Protein AF-A0A834YC60-F1 (afdb_monomer)

Mean predicted aligned error: 5.83 Å

Organism: Tetracentron sinense (NCBI:txid13715)

Sequence (106 aa):
MMAYKTVATVKKVQKFIHLLIHLTAFILGIVGIYAVFKFHKRQSLPDMYSLHSWIGMGTFCLFGLQWVFGFGYFWFPKATLSTRTMLLAWHVYWGRALLYMAVNLA

Solvent-accessible surface area (backbone atoms only — not comparable to full-atom values): 6051 Å² total; per-residue (Å²): 134,60,39,79,80,72,48,97,59,59,70,71,56,26,51,50,52,44,52,49,55,53,50,54,52,49,54,53,47,53,54,50,52,52,50,51,55,54,47,30,64,73,69,73,45,83,74,78,78,47,72,63,48,50,54,45,52,52,48,52,53,51,51,52,50,53,49,52,52,47,42,36,49,70,67,51,64,77,52,55,72,67,60,45,59,59,48,46,58,54,51,53,52,51,52,50,53,48,50,53,52,50,64,80,65,109

Foldseek 3Di:
DCLVPPDPDPPVVSLVVVLVVLVVVLVVVVVVVVVVVVVCVVVVHDPPPDPLSVLVVVLSVVSVVLSVVSCPDPPPDPDDPVVCVVVVVVSVVVVVVSVVSVVVSD

InterPro domains:
  IPR006593 Cytochrome b561/ferric reductase, transmembrane domain [PF03188] (1-103)
  IPR006593 Cytochrome b561/ferric reductase, transmembrane domain [PS50939] (1-106)
  IPR006593 Cytochrome b561/ferric reductase, transmembrane domain [SM00665] (1-103)
  IPR043205 Cytochrome b561/Cytochrome b reductase 1-like [PTHR10106] (1-103)

Radius of gyration: 16.37 Å; Cα contacts (8 Å, |Δi|>4): 52; chains: 1; bounding box: 42×26×40 Å

Secondary structure (DSSP, 8-state):
-THHHH--S-HHHHHHHHHHHHHHHHHHHHHHHHHHHHHHHHHTPPSS-SHHHHHHHHHHHHHHHHHHHHIIIIISS---HHHHHHHHHHHHHHHHHHHHHHHHT-

Structure (mmCIF, N/CA/C/O backbone):
data_AF-A0A834YC60-F1
#
_entry.id   AF-A0A834YC60-F1
#
loop_
_atom_site.group_PDB
_atom_site.id
_atom_site.type_symbol
_atom_site.label_atom_id
_atom_site.label_alt_id
_atom_site.label_comp_id
_atom_site.label_asym_id
_atom_site.label_entity_id
_atom_site.label_seq_id
_atom_site.pdbx_PDB_ins_code
_atom_site.Cartn_x
_atom_site.Cartn_y
_atom_site.Cartn_z
_atom_site.occupancy
_atom_site.B_iso_or_equiv
_atom_site.auth_seq_id
_atom_site.auth_comp_id
_atom_site.auth_asym_id
_atom_site.auth_atom_id
_atom_site.pdbx_PDB_model_num
ATOM 1 N N . MET A 1 1 ? 2.794 -10.117 -3.321 1.00 74.44 1 MET A N 1
ATOM 2 C CA . MET A 1 1 ? 4.268 -10.207 -3.137 1.00 74.44 1 MET A CA 1
ATOM 3 C C . MET A 1 1 ? 4.964 -11.268 -4.006 1.00 74.44 1 MET A C 1
ATOM 5 O O . MET A 1 1 ? 5.889 -10.907 -4.720 1.00 74.44 1 MET A O 1
ATOM 9 N N . MET A 1 2 ? 4.537 -12.539 -4.012 1.00 79.12 2 MET A N 1
ATOM 10 C CA . MET A 1 2 ? 5.264 -13.629 -4.705 1.00 79.12 2 MET A CA 1
ATOM 11 C C . MET A 1 2 ? 4.930 -13.816 -6.199 1.00 79.12 2 MET A C 1
ATOM 13 O O . MET A 1 2 ? 5.531 -14.669 -6.840 1.00 79.12 2 MET A O 1
ATOM 17 N N . ALA A 1 3 ? 4.048 -12.993 -6.781 1.00 73.69 3 ALA A N 1
ATOM 18 C CA . ALA A 1 3 ? 3.594 -13.121 -8.175 1.00 73.69 3 ALA A CA 1
ATOM 19 C C . ALA A 1 3 ? 4.739 -13.196 -9.209 1.00 73.69 3 ALA A C 1
ATOM 21 O O . ALA A 1 3 ? 4.645 -13.934 -10.183 1.00 73.69 3 ALA A O 1
ATOM 22 N N . TYR A 1 4 ? 5.851 -12.490 -8.970 1.00 71.88 4 TYR A N 1
ATOM 23 C CA . TYR A 1 4 ? 7.037 -12.519 -9.839 1.00 71.88 4 TYR A CA 1
ATOM 24 C C . TYR A 1 4 ? 7.831 -13.835 -9.788 1.00 71.88 4 TYR A C 1
ATOM 26 O O . TYR A 1 4 ? 8.667 -14.070 -10.656 1.00 71.88 4 TYR A O 1
ATOM 34 N N . LYS A 1 5 ? 7.603 -14.669 -8.767 1.00 77.12 5 LYS A N 1
ATOM 35 C CA . LYS A 1 5 ? 8.258 -15.972 -8.579 1.00 77.12 5 LYS A CA 1
ATOM 36 C C . LYS A 1 5 ? 7.315 -17.150 -8.828 1.00 77.12 5 LYS A C 1
ATOM 38 O O . LYS A 1 5 ? 7.788 -18.219 -9.179 1.00 77.12 5 LYS A O 1
ATOM 43 N N . THR A 1 6 ? 6.009 -16.966 -8.639 1.00 77.94 6 THR A N 1
ATOM 44 C CA . THR A 1 6 ? 5.018 -18.049 -8.736 1.00 77.94 6 THR A CA 1
ATOM 45 C C . THR A 1 6 ? 4.341 -18.136 -10.097 1.00 77.94 6 THR A C 1
ATOM 47 O O . THR A 1 6 ? 3.890 -19.208 -10.480 1.00 77.94 6 THR A O 1
ATOM 50 N N . VAL A 1 7 ? 4.261 -17.031 -10.844 1.00 77.69 7 VAL A N 1
ATOM 51 C CA . VAL A 1 7 ? 3.605 -17.012 -12.155 1.00 77.69 7 VAL A CA 1
ATOM 52 C C . VAL A 1 7 ? 4.665 -17.096 -13.252 1.00 77.69 7 VAL A C 1
ATOM 54 O O . VAL A 1 7 ? 5.380 -16.122 -13.488 1.00 77.69 7 VAL A O 1
ATOM 57 N N . ALA A 1 8 ? 4.751 -18.227 -13.955 1.00 79.94 8 ALA A N 1
ATOM 58 C CA . ALA A 1 8 ? 5.659 -18.425 -15.091 1.00 79.94 8 ALA A CA 1
ATOM 59 C C . ALA A 1 8 ? 5.143 -17.710 -16.360 1.00 79.94 8 ALA A C 1
ATOM 61 O O . ALA A 1 8 ? 4.674 -18.334 -17.305 1.00 79.94 8 ALA A O 1
ATOM 62 N N . THR A 1 9 ? 5.174 -16.374 -16.364 1.00 84.94 9 THR A N 1
ATOM 63 C CA . THR A 1 9 ? 4.747 -15.531 -17.498 1.00 84.94 9 THR A CA 1
ATOM 64 C C . THR A 1 9 ? 5.735 -14.389 -17.740 1.00 84.94 9 THR A C 1
ATOM 66 O O . THR A 1 9 ? 6.647 -14.149 -16.948 1.00 84.94 9 THR A O 1
ATOM 69 N N . VAL A 1 10 ? 5.557 -13.643 -18.835 1.00 88.31 10 VAL A N 1
ATOM 70 C CA . VAL A 1 10 ? 6.370 -12.455 -19.132 1.00 88.31 10 VAL A CA 1
ATOM 71 C C . VAL A 1 10 ? 6.262 -11.400 -18.022 1.00 88.31 10 VAL A C 1
ATOM 73 O O . VAL A 1 10 ? 5.180 -11.138 -17.496 1.00 88.31 10 VAL A O 1
ATOM 76 N N . LYS A 1 11 ? 7.371 -10.712 -17.710 1.00 80.25 11 LYS A N 1
ATOM 77 C CA . LYS A 1 11 ? 7.459 -9.713 -16.618 1.00 80.25 11 LYS A CA 1
ATOM 78 C C . LYS A 1 11 ? 6.342 -8.662 -16.630 1.00 80.25 11 LYS A C 1
ATOM 80 O O . LYS A 1 11 ? 5.911 -8.207 -15.573 1.00 80.25 11 LYS A O 1
ATOM 85 N N . LYS A 1 12 ? 5.865 -8.264 -17.817 1.00 81.38 12 LYS A N 1
ATOM 86 C CA . LYS A 1 12 ? 4.749 -7.315 -17.967 1.00 81.38 12 LYS A CA 1
ATOM 87 C C . LYS A 1 12 ? 3.443 -7.871 -17.381 1.00 81.38 12 LYS A C 1
ATOM 89 O O . LYS A 1 12 ? 2.741 -7.142 -16.687 1.00 81.38 12 LYS A O 1
ATOM 94 N N . VAL A 1 13 ? 3.160 -9.152 -17.617 1.00 84.56 13 VAL A N 1
ATOM 95 C CA . VAL A 1 13 ? 1.979 -9.857 -17.095 1.00 84.56 13 VAL A CA 1
ATOM 96 C C . VAL A 1 13 ? 2.120 -10.092 -15.593 1.00 84.56 13 VAL A C 1
ATOM 98 O O . VAL A 1 13 ? 1.205 -9.761 -14.848 1.00 84.56 13 VAL A O 1
ATOM 101 N N . GLN A 1 14 ? 3.289 -10.530 -15.115 1.00 85.88 14 GLN A N 1
ATOM 102 C CA . GLN A 1 14 ? 3.551 -10.674 -13.673 1.00 85.88 14 GLN A CA 1
ATOM 103 C C . GLN A 1 14 ? 3.316 -9.364 -12.903 1.00 85.88 14 GLN A C 1
ATOM 105 O O . GLN A 1 14 ? 2.737 -9.362 -11.818 1.00 85.88 14 GLN A O 1
ATOM 110 N N . LYS A 1 15 ? 3.734 -8.235 -13.484 1.00 83.06 15 LYS A N 1
ATOM 111 C CA . LYS A 1 15 ? 3.540 -6.901 -12.912 1.00 83.06 15 LYS A CA 1
ATOM 112 C C . LYS A 1 15 ? 2.078 -6.472 -12.882 1.00 83.06 15 LYS A C 1
ATOM 114 O O . LYS A 1 15 ? 1.643 -5.884 -11.897 1.00 83.06 15 LYS A O 1
ATOM 119 N N . PHE A 1 16 ? 1.330 -6.789 -13.934 1.00 85.69 16 PHE A N 1
ATOM 120 C CA . PHE A 1 16 ? -0.106 -6.545 -13.982 1.00 85.69 16 PHE A CA 1
ATOM 121 C C . PHE A 1 16 ? -0.853 -7.381 -12.936 1.00 85.69 16 PHE A C 1
ATOM 123 O O . PHE A 1 16 ? -1.628 -6.838 -12.156 1.00 85.69 16 PHE A O 1
ATOM 130 N N . ILE A 1 17 ? -0.545 -8.678 -12.840 1.00 88.31 17 ILE A N 1
ATOM 131 C CA . ILE A 1 17 ? -1.116 -9.578 -11.829 1.00 88.31 17 ILE A CA 1
ATOM 132 C C . ILE A 1 17 ? -0.785 -9.087 -10.416 1.00 88.31 17 ILE A C 1
ATOM 134 O O . ILE A 1 17 ? -1.660 -9.041 -9.558 1.00 88.31 17 ILE A O 1
ATOM 138 N N . HIS A 1 18 ? 0.463 -8.677 -10.170 1.00 89.19 18 HIS A N 1
ATOM 139 C CA . HIS A 1 18 ? 0.865 -8.100 -8.890 1.00 89.19 18 HIS A CA 1
ATOM 140 C C . HIS A 1 18 ? 0.009 -6.879 -8.526 1.00 89.19 18 HIS A C 1
ATOM 142 O O . HIS A 1 18 ? -0.506 -6.808 -7.412 1.00 89.19 18 HIS A O 1
ATOM 148 N N . LEU A 1 19 ? -0.174 -5.950 -9.469 1.00 89.56 19 LEU A N 1
ATOM 149 C CA . LEU A 1 19 ? -0.993 -4.757 -9.268 1.00 89.56 19 LEU A CA 1
ATOM 150 C C . LEU A 1 19 ? -2.449 -5.115 -8.937 1.00 89.56 19 LEU A C 1
ATOM 152 O O . LEU A 1 19 ? -2.997 -4.573 -7.977 1.00 89.56 19 LEU A O 1
ATOM 1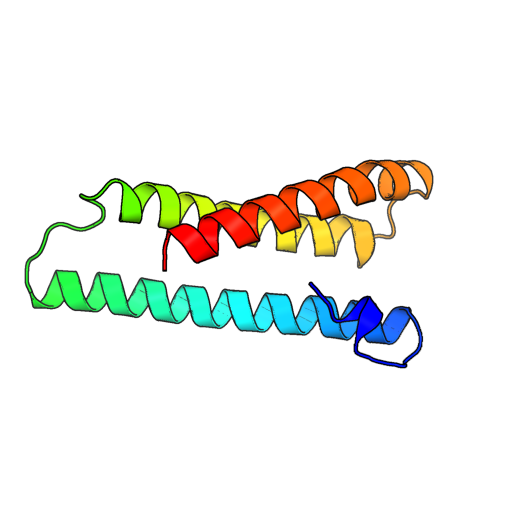56 N N . LEU A 1 20 ? -3.043 -6.041 -9.698 1.00 90.25 20 LEU A N 1
ATOM 157 C CA . LEU A 1 20 ? -4.428 -6.475 -9.511 1.00 90.25 20 LEU A CA 1
ATOM 158 C C . LEU A 1 20 ? -4.646 -7.162 -8.165 1.00 90.25 20 LEU A C 1
ATOM 160 O O . LEU A 1 20 ? -5.568 -6.793 -7.450 1.00 90.25 20 LEU A O 1
ATOM 164 N N . ILE A 1 21 ? -3.780 -8.104 -7.779 1.00 92.00 21 ILE A N 1
ATOM 165 C CA . ILE A 1 21 ? -3.909 -8.805 -6.493 1.00 92.00 21 ILE A CA 1
ATOM 166 C C . ILE A 1 21 ? -3.843 -7.809 -5.331 1.00 92.00 21 ILE A C 1
ATOM 168 O O . ILE A 1 21 ? -4.631 -7.906 -4.391 1.00 92.00 21 ILE A O 1
ATOM 172 N N . HIS A 1 22 ? -2.929 -6.834 -5.390 1.00 91.06 22 HIS A N 1
ATOM 173 C CA . HIS A 1 22 ? -2.839 -5.817 -4.346 1.00 91.06 22 HIS A CA 1
ATOM 174 C C . HIS A 1 22 ? -4.042 -4.858 -4.348 1.00 91.06 22 HIS A C 1
ATOM 176 O O . HIS A 1 22 ? -4.477 -4.459 -3.271 1.00 91.06 22 HIS A O 1
ATOM 182 N N . LEU A 1 23 ? -4.625 -4.551 -5.512 1.00 91.38 23 LEU A N 1
ATOM 183 C CA . LEU A 1 23 ? -5.863 -3.771 -5.602 1.00 91.38 23 LEU A CA 1
ATOM 184 C C . LEU A 1 23 ? -7.052 -4.529 -4.995 1.00 91.38 23 LEU A C 1
ATOM 186 O O . LEU A 1 23 ? -7.797 -3.967 -4.198 1.00 91.38 23 LEU A O 1
ATOM 190 N N . THR A 1 24 ? -7.210 -5.814 -5.318 1.00 92.12 24 THR A N 1
ATOM 191 C CA . THR A 1 24 ? -8.255 -6.659 -4.727 1.00 92.12 24 THR A CA 1
ATOM 192 C C . THR A 1 24 ? -8.096 -6.747 -3.211 1.00 92.12 24 THR A C 1
ATOM 194 O O . THR A 1 24 ? -9.073 -6.567 -2.489 1.00 92.12 24 THR A O 1
ATOM 197 N N . ALA A 1 25 ? -6.870 -6.947 -2.717 1.00 91.38 25 ALA A N 1
ATOM 198 C CA . ALA A 1 25 ? -6.591 -6.947 -1.282 1.00 91.38 25 ALA A CA 1
ATOM 199 C C . ALA A 1 25 ? -6.951 -5.606 -0.619 1.00 91.38 25 ALA A C 1
ATOM 201 O O . ALA A 1 25 ? -7.527 -5.598 0.466 1.00 91.38 25 ALA A O 1
ATOM 202 N N . PHE A 1 26 ? -6.669 -4.479 -1.281 1.00 92.38 26 PHE A N 1
ATOM 203 C CA . PHE A 1 26 ? -7.039 -3.153 -0.787 1.00 92.38 26 PHE A CA 1
ATOM 204 C C . PHE A 1 26 ? -8.560 -2.995 -0.670 1.00 92.38 26 PHE A C 1
ATOM 206 O O . PHE A 1 26 ? -9.046 -2.607 0.388 1.00 92.38 26 PHE A O 1
ATOM 213 N N . ILE A 1 27 ? -9.314 -3.372 -1.709 1.00 93.44 27 ILE A N 1
ATOM 214 C CA . ILE A 1 27 ? -10.787 -3.317 -1.708 1.00 93.44 27 ILE A CA 1
ATOM 215 C C . ILE A 1 27 ? -11.367 -4.186 -0.585 1.00 93.44 27 ILE A C 1
ATOM 217 O O . ILE A 1 27 ? -12.225 -3.723 0.166 1.00 93.44 27 ILE A O 1
ATOM 221 N N . LEU A 1 28 ? -10.880 -5.422 -0.431 1.00 92.88 28 LEU A N 1
ATOM 222 C CA . LEU A 1 28 ? -11.313 -6.310 0.654 1.00 92.88 28 LEU A CA 1
ATOM 223 C C . LEU A 1 28 ? -11.000 -5.716 2.035 1.00 92.88 28 LEU A C 1
ATOM 225 O O . LEU A 1 28 ? -11.832 -5.805 2.937 1.00 92.88 28 LEU A O 1
ATOM 229 N N . GLY A 1 29 ? -9.851 -5.052 2.187 1.00 91.88 29 GLY A N 1
ATOM 230 C CA . GLY A 1 29 ? -9.497 -4.332 3.410 1.00 91.88 29 GLY A CA 1
ATOM 231 C C . GLY A 1 29 ? -10.455 -3.178 3.731 1.00 91.88 29 GLY A C 1
ATOM 232 O O . GLY A 1 29 ? -10.892 -3.070 4.874 1.00 91.88 29 GLY A O 1
ATOM 233 N N . ILE A 1 30 ? -10.868 -2.376 2.736 1.00 92.69 30 ILE A N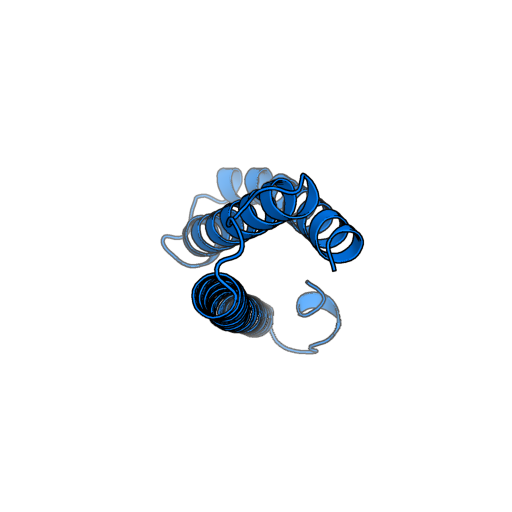 1
ATOM 234 C CA . ILE A 1 30 ? -11.886 -1.319 2.926 1.00 92.69 30 ILE A CA 1
ATOM 235 C C . ILE A 1 30 ? -13.195 -1.924 3.442 1.00 92.69 30 ILE A C 1
ATOM 237 O O . ILE A 1 30 ? -13.781 -1.413 4.39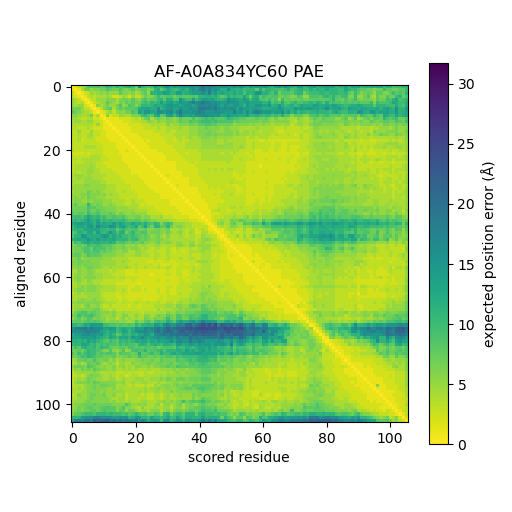7 1.00 92.69 30 ILE A O 1
ATOM 241 N N . VAL A 1 31 ? -13.650 -3.019 2.825 1.00 94.38 31 VAL A N 1
ATOM 242 C CA . VAL A 1 31 ? -14.886 -3.706 3.230 1.00 94.38 31 VAL A CA 1
ATOM 243 C C . VAL A 1 31 ? -14.772 -4.244 4.659 1.00 94.38 31 VAL A C 1
ATOM 245 O O . VAL A 1 31 ? -15.711 -4.085 5.440 1.00 94.38 31 VAL A O 1
ATOM 248 N N . GLY A 1 32 ? -13.627 -4.827 5.026 1.00 91.75 32 GLY A N 1
ATOM 249 C CA . GLY A 1 32 ? -13.357 -5.307 6.383 1.00 91.75 32 GLY A CA 1
ATOM 250 C C . GLY A 1 32 ? -13.388 -4.185 7.423 1.00 91.75 32 GLY A C 1
ATOM 251 O O . GLY A 1 32 ? -14.095 -4.295 8.423 1.00 91.75 32 GLY A O 1
ATOM 252 N N . ILE A 1 33 ? -12.704 -3.068 7.156 1.00 91.88 33 ILE A N 1
ATOM 253 C CA . ILE A 1 33 ? -12.719 -1.885 8.029 1.00 91.88 33 ILE A CA 1
ATOM 254 C C . ILE A 1 33 ? -14.150 -1.358 8.179 1.00 91.88 33 ILE A C 1
ATOM 256 O O . ILE A 1 33 ? -14.625 -1.169 9.298 1.00 91.88 33 ILE A O 1
ATOM 260 N N . TYR A 1 34 ? -14.877 -1.193 7.072 1.00 93.12 34 TYR A N 1
ATOM 261 C CA . TYR A 1 34 ? -16.277 -0.770 7.105 1.00 93.12 34 TYR A CA 1
ATOM 262 C C . TYR A 1 34 ? -17.148 -1.700 7.966 1.00 93.12 34 TYR A C 1
ATOM 264 O O . TYR A 1 34 ? -17.986 -1.224 8.735 1.00 93.12 34 TYR A O 1
ATOM 272 N N . ALA A 1 35 ? -16.942 -3.017 7.874 1.00 91.88 35 ALA A N 1
ATOM 273 C CA . ALA A 1 35 ? -17.666 -3.989 8.685 1.00 91.88 35 ALA A CA 1
ATOM 274 C C . ALA A 1 35 ? -17.382 -3.825 10.190 1.00 91.88 35 ALA A C 1
ATOM 276 O O . ALA A 1 35 ? -18.328 -3.865 10.979 1.00 91.88 35 ALA A O 1
ATOM 277 N N . VAL A 1 36 ? -16.126 -3.574 10.582 1.00 90.69 36 VAL A N 1
ATOM 278 C CA . VAL A 1 36 ? -15.734 -3.339 11.986 1.00 90.69 36 VAL A CA 1
ATOM 279 C C . VAL A 1 36 ? -16.391 -2.074 12.542 1.00 90.69 36 VAL A C 1
ATOM 281 O O . VAL A 1 36 ? -17.071 -2.141 13.564 1.00 90.69 36 VAL A O 1
ATOM 284 N N . PHE A 1 37 ? -16.290 -0.945 11.836 1.00 89.81 37 PHE A N 1
ATOM 285 C CA . PHE A 1 37 ? -16.937 0.307 12.260 1.00 89.81 37 PHE A CA 1
ATOM 286 C C . PHE A 1 37 ? -18.465 0.162 12.340 1.00 89.81 37 PHE A C 1
ATOM 288 O O . PHE A 1 37 ? -19.113 0.648 13.269 1.00 89.81 37 PHE A O 1
ATOM 295 N N . LYS A 1 38 ? -19.075 -0.559 11.390 1.00 91.94 38 LYS A N 1
ATOM 296 C CA . LYS A 1 38 ? -20.514 -0.853 11.426 1.00 91.94 38 LYS A CA 1
ATOM 297 C C . LYS A 1 38 ? -20.895 -1.717 12.631 1.00 91.94 38 LYS A C 1
ATOM 299 O O . LYS A 1 38 ? -21.977 -1.522 13.184 1.00 91.94 38 LYS A O 1
ATOM 304 N N . PHE A 1 39 ? -20.046 -2.663 13.025 1.00 91.19 39 PHE A N 1
ATOM 305 C CA . PHE A 1 39 ? -20.255 -3.493 14.207 1.00 91.19 39 PHE A CA 1
ATOM 306 C C . PHE A 1 39 ? -20.158 -2.670 15.496 1.00 91.19 39 PHE A C 1
ATOM 308 O O . PHE A 1 39 ? -21.100 -2.703 16.287 1.00 91.19 39 PHE A O 1
ATOM 315 N N . HIS A 1 40 ? -19.106 -1.864 15.670 1.00 90.62 40 HIS A N 1
ATOM 316 C CA . HIS A 1 40 ? -18.970 -0.985 16.837 1.00 90.62 40 HIS A CA 1
ATOM 317 C C . HIS A 1 40 ? -20.150 -0.025 16.978 1.00 90.62 40 HIS A C 1
ATOM 319 O O . HIS A 1 40 ? -20.734 0.066 18.056 1.00 90.62 40 HIS A O 1
ATOM 325 N N . LYS A 1 41 ? -20.593 0.590 15.874 1.00 90.94 41 LYS A N 1
ATOM 326 C CA . LYS A 1 41 ? -21.765 1.476 15.874 1.00 90.94 41 LYS A CA 1
ATOM 327 C C . LYS A 1 41 ? -23.054 0.769 16.301 1.00 90.94 41 LYS A C 1
ATOM 329 O O . LYS A 1 41 ? -23.899 1.386 16.938 1.00 90.94 41 LYS A O 1
ATOM 334 N N . ARG A 1 42 ? -23.230 -0.509 15.947 1.00 91.12 42 ARG A N 1
ATOM 335 C CA . ARG A 1 42 ? -24.398 -1.309 16.367 1.00 91.12 42 ARG A CA 1
ATOM 336 C C . ARG A 1 42 ? -24.339 -1.713 17.836 1.00 91.12 42 ARG A C 1
ATOM 338 O O . ARG A 1 42 ? -25.387 -1.859 18.448 1.00 91.12 42 ARG A O 1
ATOM 345 N N . GLN A 1 43 ? -23.137 -1.909 18.365 1.00 91.44 43 GLN A N 1
ATOM 346 C CA . GLN A 1 43 ? -22.897 -2.312 19.752 1.00 91.44 43 GLN A CA 1
ATOM 347 C C . GLN A 1 43 ? -22.638 -1.117 20.686 1.00 91.44 43 GLN A C 1
ATOM 349 O O . GLN A 1 43 ? -22.342 -1.319 21.858 1.00 91.44 43 GLN A O 1
ATOM 354 N N . SER A 1 44 ? -22.727 0.120 20.178 1.00 88.69 44 SER A N 1
ATOM 355 C CA . SER A 1 44 ? -22.387 1.354 20.903 1.00 88.69 44 SER A CA 1
ATOM 356 C C . SER A 1 44 ? -20.990 1.322 21.542 1.00 88.69 44 SER A C 1
ATOM 358 O O . SER A 1 44 ? -20.774 1.887 22.613 1.00 88.69 44 SER A O 1
ATOM 360 N N . LEU A 1 45 ? -20.041 0.647 20.889 1.00 86.81 45 LEU A N 1
ATOM 361 C CA . LEU A 1 45 ? -18.651 0.579 21.329 1.00 86.81 45 LEU A CA 1
ATOM 362 C C . LEU A 1 45 ? -17.871 1.793 20.805 1.00 86.81 45 LEU A C 1
ATOM 364 O O . LEU A 1 45 ? -18.128 2.239 19.684 1.00 86.81 45 LEU A O 1
ATOM 368 N N . PRO A 1 46 ? -16.904 2.319 21.576 1.00 85.44 46 PRO A N 1
ATOM 369 C CA . PRO A 1 46 ? -16.001 3.343 21.077 1.00 85.44 46 PRO A CA 1
ATOM 370 C C . PRO A 1 46 ? -15.132 2.771 19.950 1.00 85.44 46 PRO A C 1
ATOM 372 O O . PRO A 1 46 ? -14.567 1.686 20.071 1.00 85.44 46 PRO A O 1
ATOM 375 N N . ASP A 1 47 ? -15.012 3.510 18.852 1.00 85.38 47 ASP A N 1
ATOM 376 C CA . ASP A 1 47 ? -14.110 3.164 17.757 1.00 85.38 47 ASP A CA 1
ATOM 377 C C . ASP A 1 47 ? -12.652 3.487 18.102 1.00 85.38 47 ASP A C 1
ATOM 379 O O . ASP A 1 47 ? -12.366 4.367 18.911 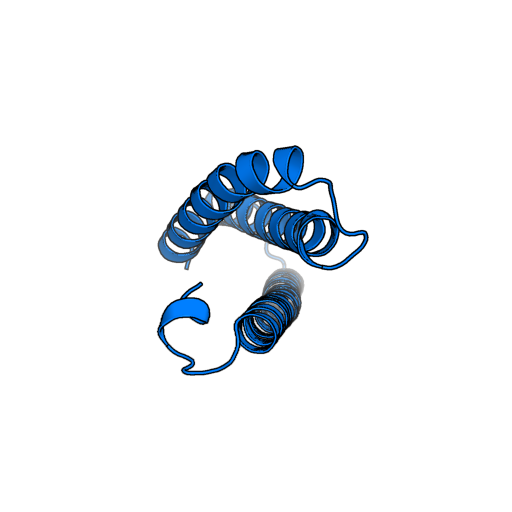1.00 85.38 47 ASP A O 1
ATOM 383 N N . MET A 1 48 ? -11.719 2.791 17.445 1.00 84.38 48 MET A N 1
ATOM 384 C CA . MET A 1 48 ? -10.279 3.082 17.483 1.00 84.38 48 MET A CA 1
ATOM 385 C C . MET A 1 48 ? -9.686 3.310 18.890 1.00 84.38 48 MET A C 1
ATOM 387 O O . MET A 1 48 ? -8.871 4.205 19.084 1.00 84.38 48 MET A O 1
ATOM 391 N N . TYR A 1 49 ? -10.076 2.523 19.893 1.00 86.38 49 TYR A N 1
ATOM 392 C CA . TYR A 1 49 ? -9.581 2.705 21.267 1.00 86.38 49 TYR A CA 1
ATOM 393 C C . TYR A 1 49 ? -8.332 1.869 21.591 1.00 86.38 49 TYR A C 1
ATOM 395 O O . TYR A 1 49 ? -7.621 2.162 22.550 1.00 86.38 49 TYR A O 1
ATOM 403 N N . SER A 1 50 ? -8.056 0.813 20.820 1.00 88.06 50 SER A N 1
ATOM 404 C CA . SER A 1 50 ? -6.940 -0.102 21.081 1.00 88.06 50 SER A CA 1
ATOM 405 C C . SER A 1 50 ? -5.699 0.266 20.267 1.00 88.06 50 SER A C 1
ATOM 407 O O . SER A 1 50 ? -5.807 0.678 19.110 1.00 88.06 50 SER A O 1
ATOM 409 N N . LEU A 1 51 ? -4.502 0.028 20.814 1.00 86.88 51 LEU A N 1
ATOM 410 C CA . LEU A 1 51 ? -3.245 0.185 20.061 1.00 86.88 51 LEU A CA 1
ATOM 411 C C . LEU A 1 51 ? -3.239 -0.637 18.765 1.00 86.88 51 LEU A C 1
ATOM 413 O O . LEU A 1 51 ? -2.746 -0.183 17.736 1.00 86.88 51 LEU A O 1
ATOM 417 N N . HIS A 1 52 ? -3.853 -1.818 18.802 1.00 85.75 52 HIS A N 1
ATOM 418 C CA . HIS A 1 52 ? -4.053 -2.663 17.633 1.00 85.75 52 HIS A CA 1
ATOM 419 C C . HIS A 1 52 ? -4.834 -1.937 16.527 1.00 85.75 52 HIS 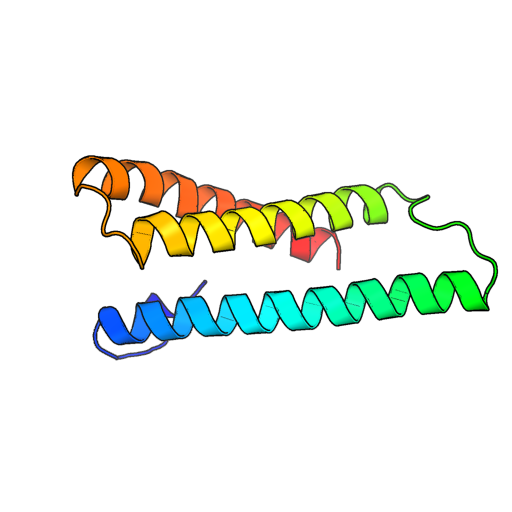A C 1
ATOM 421 O O . HIS A 1 52 ? -4.400 -1.915 15.381 1.00 85.75 52 HIS A O 1
ATOM 427 N N . SER A 1 53 ? -5.940 -1.263 16.861 1.00 86.56 53 SER A N 1
ATOM 428 C CA . SER A 1 53 ? -6.722 -0.506 15.874 1.00 86.56 53 SER A CA 1
ATOM 429 C C . SER A 1 53 ? -5.961 0.690 15.283 1.00 86.56 53 SER A C 1
ATOM 431 O O . SER A 1 53 ? -6.110 0.989 14.098 1.00 86.56 53 SER A O 1
ATOM 433 N N . TRP A 1 54 ? -5.088 1.331 16.067 1.00 89.12 54 TRP A N 1
ATOM 434 C CA . TRP A 1 54 ? -4.257 2.449 15.607 1.00 89.12 54 TRP A CA 1
ATOM 435 C C . TRP A 1 54 ? -3.183 1.986 14.631 1.00 89.12 54 TRP A C 1
ATOM 437 O O . TRP A 1 54 ? -3.072 2.511 13.521 1.00 89.12 54 TRP A O 1
ATOM 447 N N . ILE A 1 55 ? -2.413 0.970 15.023 1.00 90.12 55 ILE A N 1
ATOM 448 C CA . ILE A 1 55 ? -1.355 0.413 14.180 1.00 90.12 55 ILE A CA 1
ATOM 449 C C . ILE A 1 55 ? -1.975 -0.267 12.944 1.00 90.12 55 ILE A C 1
ATOM 451 O O . ILE A 1 55 ? -1.409 -0.180 11.853 1.00 90.12 55 ILE A O 1
ATOM 455 N N . GLY A 1 56 ? -3.165 -0.864 13.067 1.00 89.50 56 GLY A N 1
ATOM 456 C CA . GLY A 1 56 ? -3.892 -1.499 11.965 1.00 89.50 56 GLY A CA 1
ATOM 457 C C . GLY A 1 56 ? -4.340 -0.484 10.921 1.00 89.50 56 GLY A C 1
ATOM 458 O O . GLY A 1 56 ? -4.059 -0.651 9.733 1.00 89.50 56 GLY A O 1
ATOM 459 N N . MET A 1 57 ? -4.940 0.624 11.367 1.00 91.25 57 MET A N 1
ATOM 460 C CA . MET A 1 57 ? -5.303 1.737 10.488 1.00 91.25 57 MET A CA 1
ATOM 461 C C . MET A 1 57 ? -4.065 2.361 9.829 1.00 91.25 57 MET A C 1
ATOM 463 O O . MET A 1 57 ? -4.056 2.582 8.618 1.00 91.25 57 MET A O 1
ATOM 467 N N . GLY A 1 58 ? -2.988 2.578 10.592 1.00 91.56 58 GLY A N 1
ATOM 468 C CA . GLY A 1 58 ? -1.717 3.073 10.056 1.00 91.56 58 GLY A CA 1
ATOM 469 C C . GLY A 1 58 ? -1.140 2.154 8.975 1.00 91.56 58 GLY A C 1
ATOM 470 O O . GLY A 1 58 ? -0.780 2.615 7.892 1.00 91.56 58 GLY A O 1
ATOM 471 N N . THR A 1 59 ? -1.130 0.843 9.225 1.00 90.94 59 THR A N 1
ATOM 472 C CA . THR A 1 59 ? -0.668 -0.176 8.269 1.00 90.94 59 THR A CA 1
ATOM 473 C C . THR A 1 59 ? -1.515 -0.170 6.998 1.00 90.94 59 THR A C 1
ATOM 475 O O . THR A 1 59 ? -0.966 -0.222 5.896 1.00 90.94 59 THR A O 1
ATOM 478 N N . PHE A 1 60 ? -2.840 -0.048 7.122 1.00 91.75 60 PHE A N 1
ATOM 479 C CA . PHE A 1 60 ? -3.747 0.016 5.976 1.00 91.75 60 PHE A CA 1
ATOM 480 C C . PHE A 1 60 ? -3.529 1.277 5.123 1.00 91.75 60 PHE A C 1
ATOM 482 O O . PHE A 1 60 ? -3.416 1.186 3.897 1.00 91.75 60 PHE A O 1
ATOM 489 N N . CYS A 1 61 ? -3.384 2.444 5.757 1.00 92.69 61 CYS A N 1
ATOM 490 C CA . CYS A 1 61 ? -3.064 3.697 5.069 1.00 92.69 61 CYS A CA 1
ATOM 491 C C . CYS A 1 61 ? -1.716 3.619 4.337 1.00 92.69 61 CYS A C 1
ATOM 493 O O . CYS A 1 61 ? -1.623 3.983 3.161 1.00 92.69 61 CYS A O 1
ATOM 495 N N . LEU A 1 62 ? -0.679 3.093 4.997 1.00 91.75 62 LEU A N 1
ATOM 496 C CA . LEU A 1 62 ? 0.636 2.897 4.383 1.00 91.75 62 LEU A CA 1
ATOM 497 C C . LEU A 1 62 ? 0.587 1.889 3.229 1.00 91.75 62 LEU A C 1
ATOM 499 O O . LEU A 1 62 ? 1.258 2.093 2.220 1.00 91.75 62 LEU A O 1
ATOM 503 N N . PHE A 1 63 ? -0.229 0.838 3.328 1.00 90.62 63 PHE A N 1
ATOM 504 C CA . PHE A 1 63 ? -0.456 -0.105 2.233 1.00 90.62 63 PHE A CA 1
ATOM 505 C C . PHE A 1 63 ? -1.104 0.569 1.013 1.00 90.62 6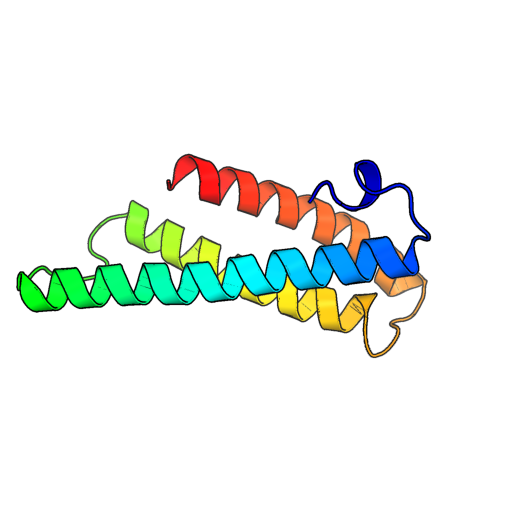3 PHE A C 1
ATOM 507 O O . PHE A 1 63 ? -0.651 0.351 -0.114 1.00 90.62 63 PHE A O 1
ATOM 514 N N . GLY A 1 64 ? -2.091 1.445 1.227 1.00 90.69 64 GLY A N 1
ATOM 515 C CA . GLY A 1 64 ? -2.682 2.265 0.166 1.00 90.69 64 GLY A CA 1
ATOM 516 C C . GLY A 1 64 ? -1.660 3.193 -0.502 1.00 90.69 64 GLY A C 1
ATOM 517 O O . GLY A 1 64 ? -1.537 3.198 -1.728 1.00 90.69 64 GLY A O 1
ATOM 518 N N . LEU A 1 65 ? -0.859 3.914 0.290 1.00 91.31 65 LEU A N 1
ATOM 519 C CA . LEU A 1 65 ? 0.222 4.767 -0.225 1.00 91.31 65 LEU A CA 1
ATOM 520 C C . LEU A 1 65 ? 1.258 3.962 -1.019 1.00 91.31 65 LEU A C 1
ATOM 522 O O . LEU A 1 65 ? 1.642 4.356 -2.121 1.00 91.31 65 LEU A O 1
ATOM 526 N N . GLN A 1 66 ? 1.666 2.802 -0.502 1.00 90.69 66 GLN A N 1
ATOM 527 C CA . GLN A 1 66 ? 2.596 1.894 -1.170 1.00 90.69 66 GLN A CA 1
ATOM 528 C C . GLN A 1 66 ? 2.060 1.431 -2.532 1.00 90.69 66 GLN A C 1
ATOM 530 O O . GLN A 1 66 ? 2.831 1.313 -3.491 1.00 90.69 66 GLN A O 1
ATOM 535 N N . TRP A 1 67 ? 0.749 1.189 -2.634 1.00 91.31 67 TRP A N 1
ATOM 536 C CA . TRP A 1 67 ? 0.092 0.834 -3.891 1.00 91.31 67 TRP A CA 1
ATOM 537 C C . TRP A 1 67 ? 0.067 2.009 -4.877 1.00 91.31 67 TRP A C 1
ATOM 539 O O . TRP A 1 67 ? 0.458 1.828 -6.030 1.00 91.31 67 TRP A O 1
ATOM 549 N N . VAL A 1 68 ? -0.303 3.217 -4.431 1.00 89.00 68 VAL A N 1
ATOM 550 C CA . VAL A 1 68 ? -0.340 4.429 -5.276 1.00 89.00 68 VAL A CA 1
ATOM 551 C C . VAL A 1 68 ? 1.050 4.776 -5.811 1.00 89.00 68 VAL A C 1
ATOM 553 O O . VAL A 1 68 ? 1.213 4.966 -7.018 1.00 89.00 68 VAL A O 1
ATOM 556 N N . PHE A 1 69 ? 2.076 4.790 -4.955 1.00 87.25 69 PHE A N 1
ATOM 557 C CA . PHE A 1 69 ? 3.458 5.003 -5.396 1.00 87.25 69 PHE A CA 1
ATOM 558 C C . PHE A 1 69 ? 3.935 3.880 -6.320 1.00 87.25 69 PHE A C 1
ATOM 560 O O . PHE A 1 69 ? 4.572 4.142 -7.343 1.00 87.25 69 PHE A O 1
ATOM 567 N N . GLY A 1 70 ? 3.588 2.628 -6.009 1.00 85.56 70 GLY A N 1
ATOM 568 C CA . GLY A 1 70 ? 3.881 1.485 -6.868 1.00 85.56 70 GLY A CA 1
ATOM 569 C C . GLY A 1 70 ? 3.292 1.652 -8.274 1.00 85.56 70 GLY A C 1
ATOM 570 O O . GLY A 1 70 ? 3.984 1.449 -9.276 1.00 85.56 70 GLY A O 1
ATOM 571 N N . PHE A 1 71 ? 2.037 2.086 -8.359 1.00 86.00 71 PHE A N 1
ATOM 572 C CA . PHE A 1 71 ? 1.361 2.385 -9.616 1.00 86.00 71 PHE A CA 1
ATOM 573 C C . PHE A 1 71 ? 2.031 3.553 -10.359 1.00 86.00 71 PHE A C 1
ATOM 575 O O . PHE A 1 71 ? 2.410 3.396 -11.522 1.00 86.00 71 PHE A O 1
ATOM 582 N N . GLY A 1 72 ? 2.271 4.677 -9.679 1.00 83.06 72 GLY A N 1
ATOM 583 C CA . GLY A 1 72 ? 2.859 5.883 -10.270 1.00 83.06 72 GLY A CA 1
ATOM 584 C C . GLY A 1 72 ? 4.266 5.673 -10.841 1.00 83.06 72 GLY A C 1
ATOM 585 O O . GLY A 1 72 ? 4.541 5.994 -11.994 1.00 83.06 72 GLY A O 1
ATOM 586 N N . TYR A 1 73 ? 5.178 5.073 -10.073 1.00 80.38 73 TYR A N 1
ATOM 587 C CA . TYR A 1 73 ? 6.577 4.939 -10.501 1.00 80.38 73 TYR A CA 1
ATOM 588 C C . TYR A 1 73 ? 6.808 3.765 -11.458 1.00 80.38 73 TYR A C 1
ATOM 590 O O . TYR A 1 73 ? 7.632 3.834 -12.390 1.00 80.38 73 TYR A O 1
ATOM 598 N N . PHE A 1 74 ? 6.094 2.657 -11.248 1.00 77.62 74 PHE A N 1
ATOM 599 C CA . PHE A 1 74 ? 6.333 1.440 -12.010 1.00 77.62 74 PHE A CA 1
ATOM 600 C C . PHE A 1 74 ? 5.361 1.273 -13.183 1.00 77.62 74 PHE A C 1
ATOM 602 O O . PHE A 1 74 ? 5.803 0.742 -14.207 1.00 77.62 74 PHE A O 1
ATOM 609 N N . TRP A 1 75 ? 4.105 1.713 -13.105 1.00 73.81 75 TRP A N 1
ATOM 610 C CA . TRP A 1 75 ? 3.119 1.523 -14.177 1.00 73.81 75 TRP A CA 1
ATOM 611 C C . TRP A 1 75 ? 2.962 2.763 -15.075 1.00 73.81 75 TRP A C 1
ATOM 613 O O . TRP A 1 75 ? 3.167 2.632 -16.286 1.00 73.81 75 TRP A O 1
ATOM 623 N N . PHE A 1 76 ? 2.681 3.951 -14.522 1.00 64.88 76 PHE A N 1
ATOM 624 C CA . PHE A 1 76 ? 2.372 5.158 -15.311 1.00 64.88 76 PHE A CA 1
ATOM 625 C C . PHE A 1 76 ? 2.590 6.461 -14.509 1.00 64.88 76 PHE A C 1
ATOM 627 O O . PHE A 1 76 ? 1.995 6.558 -13.440 1.00 64.88 76 PHE A O 1
ATOM 634 N N . PRO A 1 77 ? 3.325 7.494 -14.985 1.00 56.00 77 PRO A N 1
ATOM 635 C CA . PRO A 1 77 ? 4.205 7.590 -16.152 1.00 56.00 77 PRO A CA 1
ATOM 636 C C . PRO A 1 77 ? 5.524 6.861 -15.888 1.00 56.00 77 PRO A C 1
ATOM 638 O O . PRO A 1 77 ? 5.968 6.718 -14.751 1.00 56.00 77 PRO A O 1
ATOM 641 N N . LYS A 1 78 ? 6.175 6.346 -16.933 1.00 64.88 78 LYS A N 1
ATOM 642 C CA . LYS A 1 78 ? 7.398 5.570 -16.733 1.00 64.88 78 LYS A CA 1
ATOM 643 C C . LYS A 1 78 ? 8.527 6.463 -16.201 1.00 64.88 78 LYS A C 1
ATOM 645 O O . LYS A 1 78 ? 9.223 7.077 -16.997 1.00 64.88 78 LYS A O 1
ATOM 650 N N . ALA A 1 79 ? 8.710 6.499 -14.878 1.00 69.38 79 ALA A N 1
ATOM 651 C CA . ALA A 1 79 ? 9.809 7.217 -14.241 1.00 69.38 79 ALA A CA 1
ATOM 652 C C . ALA A 1 79 ? 11.164 6.797 -14.837 1.00 69.38 79 ALA A C 1
ATOM 654 O O . ALA A 1 79 ? 11.307 5.687 -15.368 1.00 69.38 79 ALA A O 1
ATOM 655 N N . THR A 1 80 ? 12.156 7.685 -14.755 1.00 77.81 80 THR A N 1
ATOM 656 C CA . THR A 1 80 ? 13.497 7.429 -15.293 1.00 77.81 80 THR A CA 1
ATOM 657 C C . THR A 1 80 ? 14.101 6.163 -14.675 1.00 77.81 80 THR A C 1
ATOM 659 O O . THR A 1 80 ? 13.753 5.747 -13.564 1.00 77.81 80 THR A O 1
ATOM 662 N N . LEU A 1 81 ? 15.008 5.511 -15.407 1.00 75.75 81 LEU A N 1
ATOM 663 C CA . LEU A 1 81 ? 15.623 4.254 -14.968 1.00 75.75 81 LEU A CA 1
ATOM 664 C C . LEU A 1 81 ? 16.354 4.404 -13.618 1.00 75.75 81 LEU A C 1
ATOM 666 O O . LEU A 1 81 ? 16.284 3.504 -12.781 1.00 75.75 81 LEU A O 1
ATOM 670 N N . SER A 1 82 ? 16.978 5.565 -13.384 1.00 79.94 82 SER A N 1
ATOM 671 C CA . SER A 1 82 ? 17.659 5.899 -12.126 1.00 79.94 82 SER A CA 1
ATOM 672 C C . SER A 1 82 ? 16.681 5.927 -10.945 1.00 79.94 82 SER A C 1
ATOM 674 O O . SER A 1 82 ? 16.829 5.164 -9.987 1.00 79.94 82 SER A O 1
ATOM 676 N N . THR A 1 83 ? 15.594 6.699 -11.061 1.00 79.31 83 THR A N 1
ATOM 677 C CA . THR A 1 83 ? 14.567 6.810 -10.015 1.00 79.31 83 THR A CA 1
ATOM 678 C C . THR A 1 83 ? 13.909 5.463 -9.717 1.00 79.31 83 THR A C 1
ATOM 680 O O . THR A 1 83 ? 13.679 5.122 -8.559 1.00 79.31 83 THR A O 1
ATOM 683 N N . ARG A 1 84 ? 13.653 4.647 -10.745 1.00 80.88 84 ARG A N 1
ATOM 684 C CA . ARG A 1 84 ? 13.059 3.313 -10.572 1.00 80.88 84 ARG A CA 1
ATOM 685 C C . ARG A 1 84 ? 13.954 2.352 -9.815 1.00 80.88 84 ARG A C 1
ATOM 687 O O . ARG A 1 84 ? 13.445 1.605 -8.989 1.00 80.88 84 ARG A O 1
ATOM 694 N N . THR A 1 85 ? 15.251 2.351 -10.103 1.00 80.50 85 THR A N 1
ATOM 695 C CA . THR A 1 85 ? 16.201 1.443 -9.447 1.00 80.50 85 THR A CA 1
ATOM 696 C C . THR A 1 85 ? 16.336 1.787 -7.965 1.00 80.50 85 THR A C 1
ATOM 698 O O . THR A 1 85 ? 16.270 0.893 -7.124 1.00 80.50 85 THR A O 1
ATOM 701 N N . MET A 1 86 ? 16.404 3.081 -7.637 1.00 84.38 86 MET A N 1
ATOM 702 C CA . MET A 1 86 ? 16.440 3.549 -6.249 1.00 84.38 86 MET A CA 1
ATOM 703 C C . MET A 1 86 ? 15.142 3.218 -5.498 1.00 84.38 86 MET A C 1
ATOM 705 O O . MET A 1 86 ? 15.173 2.632 -4.416 1.00 84.38 86 MET A O 1
ATOM 709 N N . LEU A 1 87 ? 13.986 3.549 -6.082 1.00 85.19 87 LEU A N 1
ATOM 710 C CA . LEU A 1 87 ? 12.688 3.330 -5.438 1.00 85.19 87 LEU A CA 1
ATOM 711 C C . LEU A 1 87 ? 12.301 1.853 -5.356 1.00 85.19 87 LEU A C 1
ATOM 713 O O . LEU A 1 87 ? 11.505 1.492 -4.497 1.00 85.19 87 LEU A O 1
ATOM 717 N N . LEU A 1 88 ? 12.856 0.983 -6.203 1.00 85.06 88 LEU A N 1
ATOM 718 C CA . LEU A 1 88 ? 12.589 -0.454 -6.144 1.00 85.06 88 LEU A CA 1
ATOM 719 C C . LEU A 1 88 ? 13.062 -1.067 -4.823 1.00 85.06 88 LEU A C 1
ATOM 721 O O . LEU A 1 88 ? 12.320 -1.847 -4.227 1.00 85.06 88 LEU A O 1
ATOM 725 N N . ALA A 1 89 ? 14.257 -0.703 -4.350 1.00 84.56 89 ALA A N 1
ATOM 726 C CA . ALA A 1 89 ? 14.785 -1.200 -3.080 1.00 84.56 89 ALA A CA 1
ATOM 727 C C . ALA A 1 89 ? 13.878 -0.787 -1.910 1.00 84.56 89 ALA A C 1
ATOM 729 O O . ALA A 1 89 ? 13.458 -1.634 -1.117 1.00 84.56 89 ALA A O 1
ATOM 730 N N . TRP A 1 90 ? 13.483 0.489 -1.879 1.00 87.81 90 TRP A N 1
ATOM 731 C CA . TRP A 1 90 ? 12.542 1.020 -0.893 1.00 87.81 90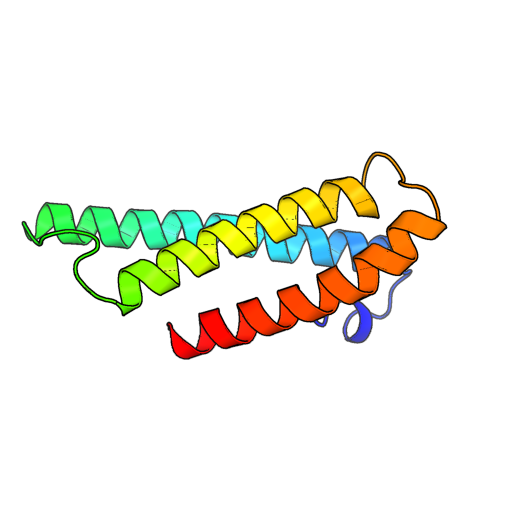 TRP A CA 1
ATOM 732 C C . TRP A 1 90 ? 11.166 0.364 -0.982 1.00 87.81 90 TRP A C 1
ATOM 734 O O . TRP A 1 90 ? 10.593 -0.017 0.037 1.00 87.81 90 TRP A O 1
ATOM 744 N N . HIS A 1 91 ? 10.651 0.162 -2.193 1.00 88.00 91 HIS A N 1
ATOM 745 C CA . HIS A 1 91 ? 9.356 -0.467 -2.412 1.00 88.00 91 HIS A CA 1
ATOM 746 C C . HIS A 1 91 ? 9.332 -1.920 -1.909 1.00 88.00 91 HIS A C 1
ATOM 748 O O . HIS A 1 91 ? 8.365 -2.355 -1.283 1.00 88.00 91 HIS A O 1
ATOM 754 N N . VAL A 1 92 ? 10.407 -2.680 -2.127 1.00 87.69 92 VAL A N 1
ATOM 755 C CA . VAL A 1 92 ? 10.511 -4.055 -1.617 1.00 87.69 92 VAL A CA 1
ATOM 756 C C . VAL A 1 92 ? 10.662 -4.073 -0.096 1.00 87.69 92 VAL A C 1
ATOM 758 O O . VAL A 1 92 ? 10.001 -4.881 0.558 1.00 87.69 92 VAL A O 1
ATOM 761 N N . TYR A 1 93 ? 11.496 -3.196 0.468 1.00 89.62 93 TYR A N 1
ATOM 762 C CA . TYR A 1 93 ? 11.716 -3.110 1.914 1.00 89.62 93 TYR A CA 1
ATOM 763 C C . TYR A 1 93 ? 10.417 -2.784 2.663 1.00 89.62 93 TYR A C 1
ATOM 765 O O . TYR A 1 93 ? 9.966 -3.574 3.495 1.00 89.62 93 TYR A O 1
ATOM 773 N N . TRP A 1 94 ? 9.756 -1.686 2.290 1.00 87.50 94 TRP A N 1
ATOM 774 C CA . TRP A 1 94 ? 8.498 -1.267 2.909 1.00 87.50 94 TRP A CA 1
ATOM 775 C C . TRP A 1 94 ? 7.358 -2.245 2.644 1.00 87.50 94 TRP A C 1
ATOM 777 O O . TRP A 1 94 ? 6.562 -2.512 3.538 1.00 87.50 94 TRP A O 1
ATOM 787 N N . GLY A 1 95 ? 7.317 -2.864 1.460 1.00 85.69 95 GLY A N 1
ATOM 788 C CA . GLY A 1 95 ? 6.347 -3.918 1.173 1.00 85.69 95 GLY A CA 1
ATOM 789 C C . GLY A 1 95 ? 6.447 -5.088 2.158 1.00 85.69 95 GLY A C 1
ATOM 790 O O . GLY A 1 95 ? 5.421 -5.568 2.637 1.00 85.69 95 GLY A O 1
ATOM 791 N N . ARG A 1 96 ? 7.666 -5.536 2.492 1.00 88.31 96 ARG A N 1
ATOM 792 C CA . ARG A 1 96 ? 7.892 -6.600 3.489 1.00 88.31 96 ARG A CA 1
ATOM 793 C C . ARG A 1 96 ? 7.540 -6.149 4.901 1.00 88.31 96 ARG A C 1
ATOM 795 O O . ARG A 1 96 ? 6.867 -6.894 5.603 1.00 88.31 96 ARG A O 1
ATOM 802 N N . ALA A 1 97 ? 7.940 -4.939 5.289 1.00 88.31 97 ALA A N 1
ATOM 803 C CA . ALA A 1 97 ? 7.596 -4.376 6.594 1.00 88.31 97 ALA A CA 1
ATOM 804 C C . ALA A 1 97 ? 6.073 -4.343 6.814 1.00 88.31 97 ALA A C 1
ATOM 806 O O . ALA A 1 97 ? 5.596 -4.812 7.844 1.00 88.31 97 ALA A O 1
ATOM 807 N N . LEU A 1 98 ? 5.308 -3.896 5.812 1.00 88.00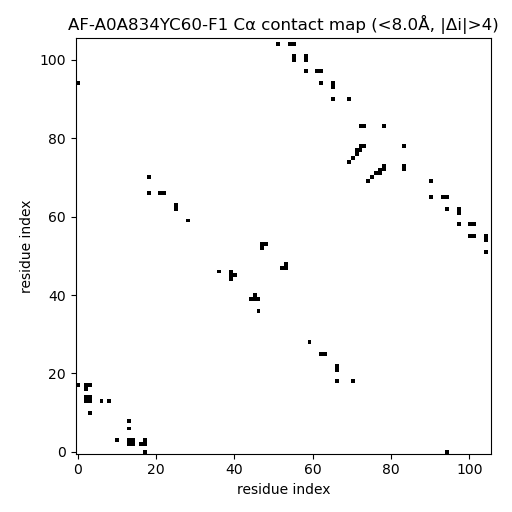 98 LEU A N 1
ATOM 808 C CA . LEU A 1 98 ? 3.843 -3.862 5.871 1.00 88.00 98 LEU A CA 1
ATOM 809 C C . LEU A 1 98 ? 3.213 -5.250 5.994 1.00 88.00 98 LEU A C 1
ATOM 811 O O . LEU A 1 98 ? 2.214 -5.398 6.688 1.00 88.00 98 LEU A O 1
ATOM 815 N N . LEU A 1 99 ? 3.798 -6.274 5.363 1.00 86.19 99 LEU A N 1
ATOM 816 C CA . LEU A 1 99 ? 3.332 -7.651 5.529 1.00 86.19 99 LEU A CA 1
ATOM 817 C C . LEU A 1 99 ? 3.520 -8.132 6.971 1.00 86.19 99 LEU A C 1
ATOM 819 O O . LEU A 1 99 ? 2.599 -8.713 7.534 1.00 86.19 99 LEU A O 1
ATOM 823 N N . TYR A 1 100 ? 4.684 -7.879 7.575 1.00 87.06 100 TYR A N 1
ATOM 824 C CA . TYR A 1 100 ? 4.919 -8.252 8.971 1.00 87.06 100 TYR A CA 1
ATOM 825 C C . TYR A 1 100 ? 3.999 -7.491 9.921 1.00 87.06 100 TYR A C 1
ATOM 827 O O . TYR A 1 100 ? 3.449 -8.100 10.832 1.00 87.06 100 TYR A O 1
ATOM 835 N N . MET A 1 101 ? 3.786 -6.192 9.699 1.00 84.75 101 MET A N 1
ATOM 836 C CA . MET A 1 101 ? 2.818 -5.431 10.489 1.00 84.75 101 MET A CA 1
ATOM 837 C C . MET A 1 101 ? 1.418 -6.033 10.349 1.00 84.75 101 MET A C 1
ATOM 839 O O . MET A 1 101 ? 0.807 -6.350 11.356 1.00 84.75 101 MET A O 1
ATOM 843 N N . ALA A 1 102 ? 0.951 -6.301 9.128 1.00 82.81 102 ALA A N 1
ATOM 844 C CA . ALA A 1 102 ? -0.373 -6.877 8.906 1.00 82.81 102 ALA A CA 1
ATOM 845 C C . ALA A 1 102 ? -0.561 -8.250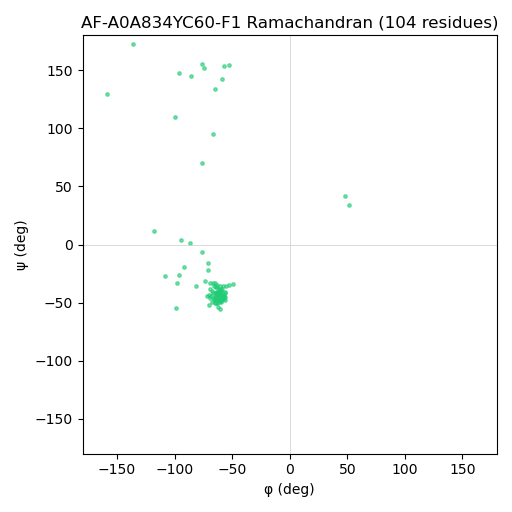 9.578 1.00 82.81 102 ALA A C 1
ATOM 847 O O . ALA A 1 102 ? -1.621 -8.498 10.135 1.00 82.81 102 ALA A O 1
ATOM 848 N N . VAL A 1 103 ? 0.450 -9.127 9.559 1.00 82.88 103 VAL A N 1
ATOM 849 C CA . VAL A 1 103 ? 0.368 -10.455 10.201 1.00 82.88 103 VAL A CA 1
ATOM 850 C C . VAL A 1 103 ? 0.344 -10.358 11.725 1.00 82.88 103 VAL A C 1
ATOM 852 O O . VAL A 1 103 ? -0.383 -11.106 12.361 1.00 82.88 103 VAL A O 1
ATOM 855 N N . ASN A 1 104 ? 1.109 -9.441 12.321 1.00 77.50 104 ASN A N 1
ATOM 856 C CA . ASN A 1 104 ? 1.106 -9.246 13.778 1.00 77.50 104 ASN A CA 1
ATOM 857 C C . ASN A 1 104 ? -0.140 -8.489 14.280 1.00 77.50 104 ASN A C 1
ATOM 859 O O . ASN A 1 104 ? -0.317 -8.317 15.484 1.00 77.50 104 ASN A O 1
ATOM 863 N N . LEU A 1 105 ? -0.969 -8.003 13.356 1.00 72.81 105 LEU A N 1
ATOM 864 C CA . LEU A 1 105 ? -2.205 -7.272 13.606 1.00 72.81 105 LEU A CA 1
ATOM 865 C C . LEU A 1 105 ? -3.453 -7.984 13.066 1.00 72.81 105 LEU A C 1
ATOM 867 O O . LEU A 1 105 ? -4.516 -7.372 13.018 1.00 72.81 105 LEU A O 1
ATOM 871 N N . ALA A 1 106 ? -3.338 -9.243 12.653 1.00 57.94 106 ALA A N 1
ATOM 872 C CA . ALA A 1 106 ? -4.475 -10.111 12.356 1.00 57.94 106 ALA A CA 1
ATOM 873 C C . ALA A 1 106 ? -4.749 -11.016 13.561 1.00 57.94 106 ALA A C 1
ATOM 875 O O . ALA A 1 106 ? -5.941 -11.286 13.817 1.00 57.94 106 ALA A O 1
#

Nearest PDB structures (foldseek):
  4o79-assembly1_A  TM=9.894E-01  e=1.479E-05  Arabidopsis thaliana
  5zle-assembly1_A  TM=9.275E-01  e=1.194E-03  Homo sapiens
  9bia-assembly1_C  TM=6.014E-01  e=5.085E+00  Mus musculus

pLDDT: mean 85.35, std 7.38, range [56.0, 94.38]